Protein AF-A0A7M3SMF0-F1 (afdb_monomer_lite)

Structure (mmCIF, N/CA/C/O backbone):
data_AF-A0A7M3SMF0-F1
#
_entry.id   AF-A0A7M3SMF0-F1
#
loop_
_atom_site.group_PDB
_atom_site.id
_atom_site.type_symbol
_atom_site.label_atom_id
_atom_site.label_alt_id
_atom_site.label_comp_id
_atom_site.label_asym_id
_atom_site.label_entity_id
_atom_site.label_seq_id
_atom_site.pdbx_PDB_ins_code
_atom_site.Cartn_x
_atom_site.Cartn_y
_atom_site.Cartn_z
_atom_site.occupancy
_atom_site.B_iso_or_equiv
_atom_site.auth_seq_id
_atom_site.auth_comp_id
_atom_site.auth_asym_id
_atom_site.auth_atom_id
_atom_site.pdbx_PDB_model_num
ATOM 1 N N . MET A 1 1 ? 8.626 15.625 -22.520 1.00 38.09 1 MET A N 1
ATOM 2 C CA . MET A 1 1 ? 8.885 14.277 -21.978 1.00 38.09 1 MET A CA 1
ATOM 3 C C . MET A 1 1 ? 7.553 13.547 -22.010 1.00 38.09 1 MET A C 1
ATOM 5 O O . MET A 1 1 ? 6.611 14.018 -21.389 1.00 38.09 1 MET A O 1
ATOM 9 N N . GLY A 1 2 ? 7.394 12.583 -22.918 1.00 40.69 2 GLY A N 1
ATOM 10 C CA . GLY A 1 2 ? 6.081 12.040 -23.269 1.00 40.69 2 GLY A CA 1
ATOM 11 C C . GLY A 1 2 ? 5.544 11.115 -22.184 1.00 40.69 2 GLY A C 1
ATOM 12 O O . GLY A 1 2 ? 6.143 10.076 -21.931 1.00 40.69 2 GLY A O 1
ATOM 13 N N . HIS A 1 3 ? 4.403 11.465 -21.588 1.00 39.53 3 HIS A N 1
ATOM 14 C CA . HIS A 1 3 ? 3.584 10.507 -20.852 1.00 39.53 3 HIS A CA 1
ATOM 15 C C . HIS A 1 3 ? 3.146 9.419 -21.840 1.00 39.53 3 HIS A C 1
ATOM 17 O O . HIS A 1 3 ? 2.273 9.652 -22.681 1.00 39.53 3 HIS A O 1
ATOM 23 N N . ARG A 1 4 ? 3.794 8.249 -21.796 1.00 49.78 4 ARG A N 1
ATOM 24 C CA . ARG A 1 4 ? 3.350 7.079 -22.556 1.00 49.78 4 ARG A CA 1
ATOM 25 C C . ARG A 1 4 ? 2.021 6.632 -21.962 1.00 49.78 4 ARG A C 1
ATOM 27 O O . ARG A 1 4 ? 1.989 5.989 -20.923 1.00 49.78 4 ARG A O 1
ATOM 34 N N . ARG A 1 5 ? 0.914 6.983 -22.617 1.00 44.44 5 ARG A N 1
ATOM 35 C CA . ARG A 1 5 ? -0.370 6.328 -22.365 1.00 44.44 5 ARG A CA 1
ATOM 36 C C . ARG A 1 5 ? -0.225 4.883 -22.836 1.00 44.44 5 ARG A C 1
ATOM 38 O O . ARG A 1 5 ? -0.207 4.649 -24.042 1.00 44.44 5 ARG A O 1
ATOM 45 N N . ARG A 1 6 ? -0.074 3.935 -21.907 1.00 55.00 6 ARG A N 1
ATOM 46 C CA . ARG A 1 6 ? -0.339 2.525 -22.210 1.00 55.00 6 ARG A CA 1
ATOM 47 C C . ARG A 1 6 ? -1.831 2.413 -22.535 1.00 55.00 6 ARG A C 1
ATOM 49 O O . ARG A 1 6 ? -2.668 2.950 -21.809 1.00 55.00 6 ARG A O 1
ATOM 56 N N . GLU A 1 7 ? -2.164 1.812 -23.673 1.00 51.28 7 GLU A N 1
ATOM 57 C CA . GLU A 1 7 ? -3.549 1.447 -23.971 1.00 51.28 7 GLU A CA 1
ATOM 58 C C . GLU A 1 7 ? -4.005 0.412 -22.932 1.00 51.28 7 GLU A C 1
ATOM 60 O O . GLU A 1 7 ? -3.214 -0.470 -22.592 1.00 51.28 7 GLU A O 1
ATOM 65 N N . PRO A 1 8 ? -5.243 0.489 -22.409 1.00 46.19 8 PRO A N 1
ATOM 66 C CA . PRO A 1 8 ? -5.738 -0.460 -21.423 1.00 46.19 8 PRO A CA 1
ATOM 67 C C . PRO A 1 8 ? -6.084 -1.770 -22.134 1.00 46.19 8 PRO A C 1
ATOM 69 O O . PRO A 1 8 ? -7.247 -2.098 -22.363 1.00 46.19 8 PRO A O 1
ATOM 72 N N . ALA A 1 9 ? -5.063 -2.521 -22.524 1.00 49.22 9 ALA A N 1
ATOM 73 C CA . ALA A 1 9 ? -5.213 -3.929 -22.809 1.00 49.22 9 ALA A CA 1
ATOM 74 C C . ALA A 1 9 ? -5.220 -4.629 -21.451 1.00 49.22 9 ALA A C 1
ATOM 76 O O . ALA A 1 9 ? -4.177 -4.777 -20.823 1.00 49.22 9 ALA A O 1
ATOM 77 N N . MET A 1 10 ? -6.390 -5.056 -20.973 1.00 54.03 10 MET A N 1
ATOM 78 C CA . MET A 1 10 ? -6.452 -6.079 -19.924 1.00 54.03 10 MET A CA 1
ATOM 79 C C . MET A 1 10 ? -5.965 -7.411 -20.522 1.00 54.03 10 MET A C 1
ATOM 81 O O . MET A 1 10 ? -6.763 -8.306 -20.797 1.00 54.03 10 MET A O 1
ATOM 85 N N . GLY A 1 11 ? -4.668 -7.493 -20.816 1.00 60.16 11 GLY A N 1
ATOM 86 C CA . GLY A 1 11 ? -3.948 -8.738 -21.042 1.00 60.16 11 GLY A CA 1
ATOM 87 C C . GLY A 1 11 ? -3.551 -9.364 -19.705 1.00 60.16 11 GLY A C 1
ATOM 88 O O . GLY A 1 11 ? -3.797 -8.796 -18.641 1.00 60.16 11 GLY A O 1
ATOM 89 N N . ASP A 1 12 ? -2.916 -10.533 -19.756 1.00 69.06 12 ASP A N 1
ATOM 90 C CA . ASP A 1 12 ? -2.414 -11.236 -18.566 1.00 69.06 12 ASP A CA 1
ATOM 91 C C . ASP A 1 12 ? -1.298 -10.468 -17.820 1.00 69.06 12 ASP A C 1
ATOM 93 O O . ASP A 1 12 ? -0.900 -10.873 -16.728 1.00 69.06 12 ASP A O 1
ATOM 97 N N . ASP A 1 13 ? -0.843 -9.338 -18.368 1.00 86.12 13 ASP A N 1
ATOM 98 C CA . ASP A 1 13 ? 0.192 -8.472 -17.815 1.00 86.12 13 ASP A CA 1
ATOM 99 C C . ASP A 1 13 ? -0.434 -7.178 -17.279 1.00 86.12 13 ASP A C 1
ATOM 101 O O . ASP A 1 13 ? -1.013 -6.395 -18.032 1.00 86.12 13 ASP A O 1
ATOM 105 N N . CYS A 1 14 ? -0.360 -6.966 -15.965 1.00 90.19 14 CYS A N 1
ATOM 106 C CA . CYS A 1 14 ? -0.948 -5.799 -15.310 1.00 90.19 14 CYS A CA 1
ATOM 107 C C . CYS A 1 14 ? -0.323 -5.575 -13.934 1.00 90.19 14 CYS A C 1
ATOM 109 O O . CYS A 1 14 ? -0.100 -6.532 -13.187 1.00 90.19 14 CYS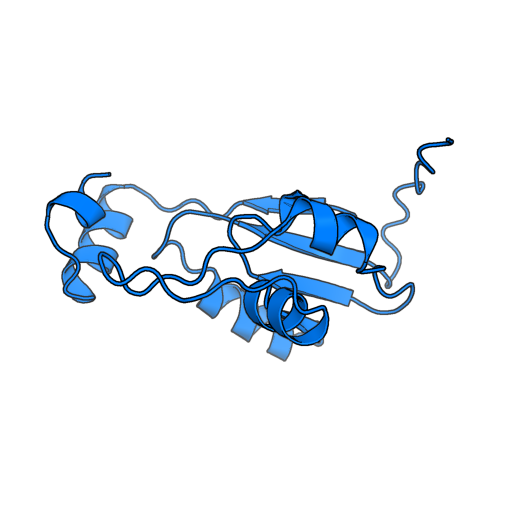 A O 1
ATOM 111 N N . VAL A 1 15 ? -0.115 -4.315 -13.562 1.00 92.75 15 VAL A N 1
ATOM 112 C CA . VAL A 1 15 ? 0.271 -3.903 -12.215 1.00 92.75 15 VAL A CA 1
ATOM 113 C C . VAL A 1 15 ? -0.827 -3.057 -11.586 1.00 92.75 15 VAL A C 1
ATOM 115 O O . VAL A 1 15 ? -1.189 -2.000 -12.096 1.00 92.75 15 VAL A O 1
ATOM 118 N N . LEU A 1 16 ? -1.344 -3.502 -10.442 1.00 93.06 16 LEU A N 1
ATOM 119 C CA . LEU A 1 16 ? -2.366 -2.781 -9.686 1.00 93.06 16 LEU A CA 1
ATOM 120 C C . LEU A 1 16 ? -1.811 -2.250 -8.365 1.00 93.06 16 LEU A C 1
ATOM 122 O O . LEU A 1 16 ? -1.109 -2.952 -7.645 1.00 93.06 16 LEU A O 1
ATOM 126 N N . ALA A 1 17 ? -2.198 -1.040 -7.987 1.00 92.88 17 ALA A N 1
ATOM 127 C CA . ALA A 1 17 ? -2.022 -0.528 -6.634 1.00 92.88 17 ALA A CA 1
ATOM 128 C C . ALA A 1 17 ? -3.195 -0.969 -5.744 1.00 92.88 17 ALA A C 1
ATOM 130 O O . ALA A 1 17 ? -4.355 -0.876 -6.153 1.00 92.88 17 ALA A O 1
ATOM 131 N N . ILE A 1 18 ? -2.925 -1.399 -4.509 1.00 91.56 18 ILE A N 1
ATOM 132 C CA . ILE A 1 18 ? -3.955 -1.566 -3.473 1.00 91.56 18 ILE A CA 1
ATOM 133 C C . ILE A 1 18 ? -3.800 -0.453 -2.443 1.00 91.56 18 ILE A C 1
ATOM 135 O O . ILE A 1 18 ? -2.772 -0.325 -1.779 1.00 91.56 18 ILE A O 1
ATOM 139 N N . SER A 1 19 ? -4.880 0.299 -2.237 1.00 88.94 19 SER A N 1
ATOM 140 C CA . SER A 1 19 ? -4.956 1.312 -1.188 1.00 88.94 19 SER A CA 1
ATOM 141 C C . SER A 1 19 ? -6.244 1.192 -0.374 1.00 88.94 19 SER A C 1
ATOM 143 O O . SER A 1 19 ? -7.149 0.404 -0.659 1.00 88.94 19 SER A O 1
ATOM 145 N N . GLY A 1 20 ? -6.303 1.948 0.713 1.00 86.12 20 GLY A N 1
ATOM 146 C CA . GLY A 1 20 ? -7.390 1.941 1.684 1.00 86.12 20 GLY A CA 1
ATOM 147 C C . GLY A 1 20 ? -6.860 2.154 3.093 1.00 86.12 20 GLY A C 1
ATOM 148 O O . GLY A 1 20 ? -5.674 1.944 3.368 1.00 86.12 20 GLY A O 1
ATOM 149 N N . THR A 1 21 ? -7.732 2.553 4.012 1.00 86.44 21 THR A N 1
ATOM 150 C CA . THR A 1 21 ? -7.338 2.824 5.399 1.00 86.44 21 THR A CA 1
ATOM 151 C C . THR A 1 21 ? -6.794 1.561 6.090 1.00 86.44 21 THR A C 1
ATOM 153 O O . THR A 1 21 ? -7.075 0.429 5.669 1.00 86.44 21 THR A O 1
ATOM 156 N N . PRO A 1 22 ? -5.939 1.681 7.119 1.00 83.75 22 PRO A N 1
ATOM 157 C CA . PRO A 1 22 ? -5.559 0.533 7.942 1.00 83.75 22 PRO A CA 1
ATOM 158 C C . PRO A 1 22 ? -6.805 -0.223 8.434 1.00 83.75 22 PRO A C 1
ATOM 160 O O . PRO A 1 22 ? -7.799 0.396 8.778 1.00 83.75 22 PRO A O 1
ATOM 163 N N . GLY A 1 23 ? -6.788 -1.560 8.432 1.00 83.56 23 GLY A N 1
ATOM 164 C CA . GLY A 1 23 ? -7.915 -2.381 8.919 1.00 83.56 23 GLY A CA 1
ATOM 165 C C . GLY A 1 23 ? -9.022 -2.721 7.901 1.00 83.56 23 GLY A C 1
ATOM 166 O O . GLY A 1 23 ? -9.858 -3.586 8.182 1.00 83.56 23 GLY A O 1
ATOM 167 N N . VAL A 1 24 ? -9.008 -2.149 6.689 1.00 89.88 24 VAL A N 1
ATOM 168 C CA . VAL A 1 24 ? -10.011 -2.473 5.642 1.00 89.88 24 VAL A CA 1
ATOM 169 C C . VAL A 1 24 ? -9.856 -3.865 5.026 1.00 89.88 24 VAL A C 1
ATOM 171 O O . VAL A 1 24 ? -10.796 -4.359 4.414 1.00 89.88 24 VAL A O 1
ATOM 174 N N . GLY A 1 25 ? -8.706 -4.518 5.224 1.00 88.94 25 GLY A N 1
ATOM 175 C CA . GLY A 1 25 ? -8.452 -5.881 4.742 1.00 88.94 25 GLY A CA 1
ATOM 176 C C . GLY A 1 25 ? -7.494 -5.999 3.553 1.00 88.94 25 GLY A C 1
ATOM 177 O O . GLY A 1 25 ? -7.514 -7.029 2.893 1.00 88.94 25 GLY A O 1
ATOM 178 N N . LYS A 1 26 ? -6.647 -4.989 3.289 1.00 90.62 26 LYS A N 1
ATOM 179 C CA . LYS A 1 26 ? -5.625 -5.032 2.220 1.00 90.62 26 LYS A CA 1
ATOM 180 C C . LYS A 1 26 ? -4.761 -6.294 2.290 1.00 90.62 26 LYS A C 1
ATOM 182 O O . LYS A 1 26 ? -4.748 -7.058 1.340 1.00 90.62 26 LYS A O 1
ATOM 187 N N . THR A 1 27 ? -4.164 -6.575 3.450 1.00 87.06 27 THR A N 1
ATOM 188 C CA . THR A 1 27 ? -3.324 -7.766 3.665 1.00 87.06 27 THR A CA 1
ATOM 189 C C . THR A 1 27 ? -4.068 -9.071 3.362 1.00 87.06 27 THR A C 1
ATOM 191 O O . THR A 1 27 ? -3.545 -9.927 2.661 1.00 87.06 27 THR A O 1
ATOM 194 N N . SER A 1 28 ? -5.324 -9.201 3.805 1.00 91.25 28 SER A N 1
ATOM 195 C CA . SER A 1 28 ? -6.146 -10.382 3.508 1.00 91.25 28 SER A CA 1
ATOM 196 C C . SER A 1 28 ? -6.462 -10.510 2.014 1.00 91.25 28 SER A C 1
ATOM 198 O O . SER A 1 28 ? -6.482 -11.615 1.479 1.00 91.25 28 SER A O 1
ATOM 200 N N . LEU A 1 29 ? -6.686 -9.395 1.311 1.00 91.94 29 LEU A N 1
ATOM 201 C CA . LEU A 1 29 ? -6.836 -9.410 -0.144 1.00 91.94 29 LEU A CA 1
ATOM 202 C C . LEU A 1 29 ? -5.530 -9.833 -0.832 1.00 91.94 29 LEU A C 1
ATOM 204 O O . LEU A 1 29 ? -5.572 -10.668 -1.733 1.00 91.94 29 LEU A O 1
ATOM 208 N N . CYS A 1 30 ? -4.389 -9.303 -0.392 1.00 90.56 30 CYS A N 1
ATOM 209 C CA . CYS A 1 30 ? -3.063 -9.655 -0.895 1.00 90.56 30 CYS A CA 1
ATOM 210 C C . CYS A 1 30 ? -2.794 -11.167 -0.792 1.00 90.56 30 CYS A C 1
ATOM 212 O O . CYS A 1 30 ? -2.341 -11.775 -1.760 1.00 90.56 30 CYS A O 1
ATOM 214 N N . GLU A 1 31 ? -3.138 -11.799 0.333 1.00 92.06 31 GLU A N 1
ATOM 215 C CA . GLU A 1 31 ? -3.028 -13.255 0.515 1.00 92.06 31 GLU A CA 1
ATOM 216 C C . GLU A 1 31 ? -3.885 -14.038 -0.492 1.00 92.06 31 GLU A C 1
ATOM 218 O O . GLU A 1 31 ? -3.403 -14.978 -1.130 1.00 92.06 31 GLU A O 1
ATOM 223 N N . VAL A 1 32 ? -5.142 -13.623 -0.690 1.00 94.75 32 VAL A N 1
ATOM 224 C CA . VAL A 1 32 ? -6.051 -14.246 -1.667 1.00 94.75 32 VAL A CA 1
ATOM 225 C C . VAL A 1 32 ? -5.536 -14.0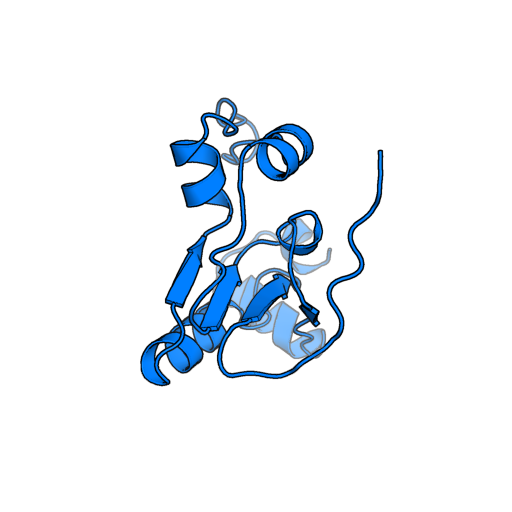75 -3.097 1.00 94.75 32 VAL A C 1
ATOM 227 O O . VAL A 1 32 ? -5.600 -15.018 -3.887 1.00 94.75 32 VAL A O 1
ATOM 230 N N . LEU A 1 33 ? -5.024 -12.895 -3.448 1.00 92.75 33 LEU A N 1
ATOM 231 C CA . LEU A 1 33 ? -4.454 -12.628 -4.771 1.00 92.75 33 LEU A CA 1
ATOM 232 C C . LEU A 1 33 ? -3.206 -13.476 -5.017 1.00 92.75 33 LEU A C 1
ATOM 234 O O . LEU A 1 33 ? -3.100 -14.108 -6.070 1.00 92.75 33 LEU A O 1
ATOM 238 N N . LYS A 1 34 ? -2.319 -13.580 -4.023 1.00 92.62 34 LYS A N 1
ATOM 239 C CA . LYS A 1 34 ? -1.135 -14.442 -4.086 1.00 92.62 34 LYS A CA 1
ATOM 240 C C . LYS A 1 34 ? -1.519 -15.902 -4.336 1.00 92.62 34 LYS A C 1
ATOM 242 O O . LYS A 1 34 ? -0.970 -16.536 -5.233 1.00 92.62 34 LYS A O 1
ATOM 247 N N . ALA A 1 35 ? -2.530 -16.411 -3.629 1.00 93.75 35 ALA A N 1
ATOM 248 C CA . ALA A 1 35 ? -3.063 -17.760 -3.847 1.00 93.75 35 ALA A CA 1
ATOM 249 C C . ALA A 1 35 ? -3.682 -17.963 -5.247 1.00 93.75 35 ALA A C 1
ATOM 251 O O . ALA A 1 35 ? -3.781 -19.091 -5.724 1.00 93.75 35 ALA A O 1
ATOM 252 N N . ARG A 1 36 ? -4.081 -16.880 -5.925 1.00 93.06 36 ARG A N 1
ATOM 253 C CA . ARG A 1 36 ? -4.606 -16.880 -7.302 1.00 93.06 36 ARG A CA 1
ATOM 254 C C . ARG A 1 36 ? -3.528 -16.631 -8.366 1.00 93.06 36 ARG A C 1
ATOM 256 O O . ARG A 1 36 ? -3.866 -16.422 -9.534 1.00 93.06 36 ARG A O 1
ATOM 263 N N . GLY A 1 37 ? -2.250 -16.655 -7.983 1.00 92.12 37 GLY A N 1
ATOM 264 C CA . GLY A 1 37 ? -1.122 -16.490 -8.900 1.00 92.12 37 GLY A CA 1
ATOM 265 C C . GLY A 1 37 ? -0.845 -15.037 -9.285 1.00 92.12 37 GLY A C 1
ATOM 266 O O . GLY A 1 37 ? -0.431 -14.785 -10.415 1.00 92.12 37 GLY A O 1
ATOM 267 N N . TRP A 1 38 ? -1.130 -14.090 -8.388 1.00 93.81 38 TRP A N 1
ATOM 268 C CA . TRP A 1 38 ? -0.613 -12.724 -8.481 1.00 93.81 38 TRP A CA 1
ATOM 269 C C . TRP A 1 38 ? 0.710 -12.615 -7.730 1.00 93.81 38 TRP A C 1
ATOM 271 O O . TRP A 1 38 ? 0.881 -13.200 -6.657 1.00 93.81 38 TRP A O 1
ATOM 281 N N . ASN A 1 39 ? 1.622 -11.819 -8.267 1.00 92.69 39 ASN A N 1
ATOM 282 C CA . ASN A 1 39 ? 2.856 -11.455 -7.594 1.00 92.69 39 ASN A CA 1
ATOM 283 C C . ASN A 1 39 ? 2.611 -10.247 -6.687 1.00 92.69 39 ASN A C 1
ATOM 285 O O . ASN A 1 39 ? 1.945 -9.290 -7.080 1.00 92.69 39 ASN A O 1
ATOM 289 N N . LEU A 1 40 ? 3.141 -10.297 -5.467 1.00 92.06 40 LEU A N 1
ATOM 290 C CA . LEU A 1 40 ? 2.948 -9.251 -4.470 1.00 92.06 40 LEU A CA 1
ATOM 291 C C . LEU A 1 40 ? 4.223 -8.425 -4.324 1.00 92.06 40 LEU A C 1
ATOM 293 O O . LEU A 1 40 ? 5.287 -8.993 -4.083 1.00 92.06 40 LEU A O 1
ATOM 297 N N . LEU A 1 41 ? 4.090 -7.107 -4.395 1.00 91.88 41 LEU A N 1
ATOM 298 C CA . LEU A 1 41 ? 5.129 -6.147 -4.043 1.00 91.88 41 LEU A CA 1
ATOM 299 C C . LEU A 1 41 ? 4.654 -5.333 -2.844 1.00 91.88 41 LEU A C 1
ATOM 301 O O . LEU A 1 41 ? 3.498 -4.921 -2.772 1.00 91.88 41 LEU A O 1
ATOM 305 N N . SER A 1 42 ? 5.550 -5.101 -1.895 1.00 90.50 42 SER A N 1
ATOM 306 C CA . SER A 1 42 ? 5.324 -4.161 -0.800 1.00 90.50 42 SER A CA 1
ATOM 307 C C . SER A 1 42 ? 5.975 -2.840 -1.169 1.00 90.50 42 SER A C 1
ATOM 309 O O . SER A 1 42 ? 7.146 -2.827 -1.545 1.00 90.50 42 SER A O 1
ATOM 311 N N . LEU A 1 43 ? 5.252 -1.730 -1.020 1.00 89.50 43 LEU A N 1
ATOM 312 C CA . LEU A 1 43 ? 5.818 -0.405 -1.266 1.00 89.50 43 LEU A CA 1
ATOM 313 C C . LEU A 1 43 ? 7.044 -0.133 -0.381 1.00 89.50 43 LEU A C 1
ATOM 315 O O . LEU A 1 43 ? 8.004 0.464 -0.847 1.00 89.50 43 LEU A O 1
ATOM 319 N N . ALA A 1 44 ? 7.025 -0.599 0.870 1.00 88.75 44 ALA A N 1
ATOM 320 C CA . ALA A 1 44 ? 8.150 -0.430 1.787 1.00 88.75 44 ALA A CA 1
ATOM 321 C C . ALA A 1 44 ? 9.381 -1.232 1.337 1.00 88.75 44 ALA A C 1
ATOM 323 O O . ALA A 1 44 ? 10.492 -0.726 1.402 1.00 88.75 44 ALA A O 1
ATOM 324 N N . SER A 1 45 ? 9.182 -2.453 0.828 1.00 90.25 45 SER A N 1
ATOM 325 C CA . SER A 1 45 ? 10.284 -3.274 0.305 1.00 90.25 45 SER A CA 1
ATOM 326 C C . SER A 1 45 ? 10.870 -2.677 -0.971 1.00 90.25 45 SER A C 1
ATOM 328 O O . SER A 1 45 ? 12.083 -2.601 -1.096 1.00 90.25 45 SER A O 1
ATOM 330 N N . LEU A 1 46 ? 10.023 -2.175 -1.877 1.00 92.00 46 LEU A N 1
ATOM 331 C CA . LEU A 1 46 ? 10.487 -1.444 -3.059 1.00 92.00 46 LEU A CA 1
ATOM 332 C C . LEU A 1 46 ? 11.265 -0.181 -2.666 1.00 92.00 46 LEU A C 1
ATOM 334 O O . LEU A 1 46 ? 12.302 0.115 -3.249 1.00 92.00 46 LEU A O 1
ATOM 338 N N . ALA A 1 47 ? 10.786 0.564 -1.668 1.00 91.81 47 ALA A N 1
ATOM 339 C CA . ALA A 1 47 ? 11.489 1.741 -1.178 1.00 91.81 47 ALA A CA 1
ATOM 340 C C . ALA A 1 47 ? 12.876 1.381 -0.631 1.00 91.81 47 ALA A C 1
ATOM 342 O O . ALA A 1 47 ? 13.847 2.022 -1.017 1.00 91.81 47 ALA A O 1
ATOM 343 N N . ASP A 1 48 ? 12.979 0.344 0.199 1.00 92.38 48 ASP A N 1
ATOM 344 C CA . ASP A 1 48 ? 14.250 -0.136 0.755 1.00 92.38 48 ASP A CA 1
ATOM 345 C C . ASP A 1 48 ? 15.225 -0.596 -0.347 1.00 92.38 48 ASP A C 1
ATOM 347 O O . ASP A 1 48 ? 16.355 -0.114 -0.430 1.00 92.38 48 ASP A O 1
ATOM 351 N N . GLU A 1 49 ? 14.756 -1.421 -1.291 1.00 93.06 49 GLU A N 1
ATOM 352 C CA . GLU A 1 49 ? 15.553 -1.918 -2.425 1.00 93.06 49 GLU A CA 1
ATOM 353 C C . GLU A 1 49 ? 16.116 -0.792 -3.311 1.00 93.06 49 GLU A C 1
ATOM 355 O O . GLU A 1 49 ? 17.229 -0.898 -3.831 1.00 93.06 49 GLU A O 1
ATOM 360 N N . HIS A 1 50 ? 15.374 0.308 -3.460 1.00 92.44 50 HIS A N 1
ATOM 361 C CA . HIS A 1 50 ? 15.780 1.489 -4.228 1.00 92.44 50 HIS A CA 1
ATOM 362 C C . HIS A 1 50 ? 16.378 2.611 -3.344 1.00 92.44 50 HIS A C 1
ATOM 364 O O . HIS A 1 50 ? 16.561 3.749 -3.800 1.00 92.44 50 HIS A O 1
ATOM 370 N N . GLY A 1 51 ? 16.664 2.323 -2.069 1.00 92.50 51 GLY A N 1
ATOM 371 C CA . GLY A 1 51 ? 17.234 3.251 -1.085 1.00 92.50 51 GLY A CA 1
ATOM 372 C C . GLY A 1 51 ? 16.359 4.467 -0.759 1.00 92.50 51 GLY A C 1
ATOM 373 O O . GLY A 1 51 ? 16.872 5.470 -0.264 1.00 92.50 51 GLY A O 1
ATOM 374 N N . CYS A 1 52 ? 15.078 4.438 -1.124 1.00 92.88 52 CYS A N 1
ATOM 375 C CA . CYS A 1 52 ? 14.083 5.507 -0.967 1.00 92.88 52 CYS A CA 1
ATOM 376 C C . CYS A 1 52 ? 13.362 5.459 0.392 1.00 92.88 52 CYS A C 1
ATOM 378 O O . CYS A 1 52 ? 12.327 6.104 0.553 1.00 92.88 52 CYS A O 1
ATOM 380 N N . LEU A 1 53 ? 13.873 4.668 1.337 1.00 91.19 53 LEU A N 1
ATOM 381 C CA . LEU A 1 53 ? 13.417 4.619 2.720 1.00 91.19 53 LEU A CA 1
ATOM 382 C C . LEU A 1 53 ? 14.301 5.552 3.564 1.00 91.19 53 LEU A C 1
ATOM 384 O O . LEU A 1 53 ? 15.528 5.454 3.506 1.00 91.19 53 LEU A O 1
ATOM 388 N N . GLU A 1 54 ? 13.689 6.470 4.306 1.00 87.31 54 GLU A N 1
ATOM 389 C CA . GLU A 1 54 ? 14.387 7.359 5.242 1.00 87.31 54 GLU A CA 1
ATOM 390 C C . GLU A 1 54 ? 14.509 6.721 6.637 1.00 87.31 54 GLU A C 1
ATOM 392 O O . GLU A 1 54 ? 13.984 5.633 6.888 1.00 87.31 54 GLU A O 1
ATOM 397 N N . GLU A 1 55 ? 15.229 7.383 7.548 1.00 85.31 55 GLU A N 1
ATOM 398 C CA . GLU A 1 55 ? 15.332 6.935 8.941 1.00 85.31 55 GLU A CA 1
ATOM 399 C C . GLU A 1 55 ? 13.952 6.929 9.618 1.00 85.31 55 GLU A C 1
ATOM 401 O O . GLU A 1 55 ? 13.120 7.803 9.375 1.00 85.31 55 GLU A O 1
ATOM 406 N N . GLU A 1 56 ? 13.707 5.928 10.467 1.00 86.81 56 GLU A N 1
ATOM 407 C CA . GLU A 1 56 ? 12.460 5.820 11.227 1.00 86.81 56 GLU A CA 1
ATOM 408 C C . GLU A 1 56 ? 12.260 7.040 12.133 1.00 86.81 56 GLU A C 1
ATOM 410 O O . GLU A 1 56 ? 13.151 7.414 12.901 1.00 86.81 56 GLU A O 1
ATOM 415 N N . ASP A 1 57 ? 11.065 7.630 12.080 1.00 79.62 57 ASP A N 1
ATOM 416 C CA . ASP A 1 57 ? 10.678 8.693 12.996 1.00 79.62 57 ASP A CA 1
ATOM 417 C C . ASP A 1 57 ? 10.526 8.117 14.413 1.00 79.62 57 ASP A C 1
ATOM 419 O O . ASP A 1 57 ? 9.802 7.146 14.651 1.00 79.62 57 ASP A O 1
ATOM 423 N N . THR A 1 58 ? 11.210 8.724 15.380 1.00 78.00 58 THR A N 1
ATOM 424 C CA . THR A 1 58 ? 11.165 8.311 16.785 1.00 78.00 58 THR A CA 1
ATOM 425 C C . THR A 1 58 ? 9.803 8.523 17.445 1.00 78.00 58 THR A C 1
ATOM 427 O O . THR A 1 58 ? 9.535 7.900 18.476 1.00 78.00 58 THR A O 1
ATOM 430 N N . ASP A 1 59 ? 8.952 9.385 16.882 1.00 74.94 59 ASP A N 1
ATOM 431 C CA . ASP A 1 59 ? 7.653 9.731 17.462 1.00 74.94 59 ASP A CA 1
ATOM 432 C C . ASP A 1 59 ? 6.583 8.660 17.202 1.00 74.94 59 ASP A C 1
ATOM 434 O O . ASP A 1 59 ? 5.745 8.393 18.074 1.00 74.94 59 ASP A O 1
ATOM 438 N N . ASP A 1 60 ? 6.594 8.025 16.027 1.00 72.62 60 ASP A N 1
ATOM 439 C CA . ASP A 1 60 ? 5.580 7.037 15.638 1.00 72.62 60 ASP A CA 1
ATOM 440 C C . ASP A 1 60 ? 6.138 5.708 15.096 1.00 72.62 60 ASP A C 1
ATOM 442 O O . ASP A 1 60 ? 5.360 4.770 14.865 1.00 72.62 60 ASP A O 1
ATOM 446 N N . GLY A 1 61 ? 7.464 5.593 14.972 1.00 73.69 61 GLY A N 1
ATOM 447 C CA . GLY A 1 61 ? 8.166 4.408 14.485 1.00 73.69 61 GLY A CA 1
ATOM 448 C C . GLY A 1 61 ? 7.958 4.139 12.995 1.00 73.69 61 GLY A C 1
ATOM 449 O O . GLY A 1 61 ? 8.135 3.000 12.560 1.00 73.69 61 GLY A O 1
ATOM 450 N N . ALA A 1 62 ? 7.503 5.125 12.215 1.00 78.38 62 ALA A N 1
ATOM 451 C CA . ALA A 1 62 ? 7.330 4.986 10.776 1.00 78.38 62 ALA A CA 1
ATOM 452 C C . ALA A 1 62 ? 8.569 5.488 10.023 1.00 78.38 62 ALA A C 1
ATOM 454 O O . ALA A 1 62 ? 9.061 6.579 10.280 1.00 78.38 62 ALA A O 1
ATOM 455 N N . ALA A 1 63 ? 9.036 4.715 9.040 1.00 83.56 63 ALA A N 1
ATOM 456 C CA . ALA A 1 63 ? 10.042 5.169 8.084 1.00 83.56 63 ALA A CA 1
ATOM 457 C C . ALA A 1 63 ? 9.368 5.943 6.935 1.00 83.56 63 ALA A C 1
ATOM 459 O O . ALA A 1 63 ? 8.537 5.360 6.219 1.00 83.56 63 ALA A O 1
ATOM 460 N N . PRO A 1 64 ? 9.684 7.236 6.733 1.00 87.50 64 PRO A N 1
ATOM 461 C CA . PRO A 1 64 ? 9.216 7.985 5.575 1.00 87.50 64 PRO A CA 1
ATOM 462 C C . PRO A 1 64 ? 9.722 7.360 4.268 1.00 87.50 64 PRO A C 1
ATOM 464 O O . PRO A 1 64 ? 10.820 6.810 4.199 1.00 87.50 64 PRO A O 1
ATOM 467 N N . ILE A 1 65 ? 8.904 7.438 3.216 1.00 90.31 65 ILE A N 1
ATOM 468 C CA . ILE A 1 65 ? 9.256 6.950 1.877 1.00 90.31 65 ILE A CA 1
ATOM 469 C C . ILE A 1 65 ? 9.291 8.138 0.920 1.00 90.31 65 ILE A C 1
ATOM 471 O O . ILE A 1 65 ? 8.266 8.803 0.729 1.00 90.31 65 ILE A O 1
ATOM 475 N N . ASP A 1 66 ? 10.426 8.339 0.248 1.00 91.88 66 ASP A N 1
ATOM 476 C CA . ASP A 1 66 ? 10.532 9.260 -0.886 1.00 91.88 66 ASP A CA 1
ATOM 477 C C . ASP A 1 66 ? 9.848 8.640 -2.112 1.00 91.88 66 ASP A C 1
ATOM 479 O O . ASP A 1 66 ? 10.454 7.982 -2.965 1.00 91.88 66 ASP A O 1
ATOM 483 N N . ILE A 1 67 ? 8.528 8.814 -2.169 1.00 91.75 67 ILE A N 1
ATOM 484 C CA . ILE A 1 67 ? 7.686 8.215 -3.203 1.00 91.75 67 ILE A CA 1
ATOM 485 C C . ILE A 1 67 ? 7.962 8.786 -4.595 1.00 91.75 67 ILE A C 1
ATOM 487 O O . ILE A 1 67 ? 7.775 8.085 -5.586 1.00 91.75 67 ILE A O 1
ATOM 491 N N . HIS A 1 68 ? 8.415 10.037 -4.687 1.00 91.25 68 HIS A N 1
ATOM 492 C CA . HIS A 1 68 ? 8.722 10.659 -5.971 1.00 91.25 68 HIS A CA 1
ATOM 493 C C . HIS A 1 68 ? 9.983 10.054 -6.568 1.00 91.25 68 HIS A C 1
ATOM 495 O O . HIS A 1 68 ? 9.969 9.630 -7.723 1.00 91.25 68 HIS A O 1
ATOM 501 N N . ARG A 1 69 ? 11.038 9.928 -5.761 1.00 92.50 69 ARG A N 1
ATOM 502 C CA . ARG A 1 69 ? 12.269 9.276 -6.199 1.00 92.50 69 ARG A CA 1
ATOM 503 C C . ARG A 1 69 ? 12.049 7.799 -6.499 1.00 92.50 69 ARG A C 1
ATOM 505 O O . ARG A 1 69 ? 12.596 7.293 -7.476 1.00 92.50 69 ARG A O 1
ATOM 512 N N . LEU A 1 70 ? 11.205 7.121 -5.719 1.00 93.12 70 LEU A N 1
ATOM 513 C CA . LEU A 1 70 ? 10.828 5.739 -6.003 1.00 93.12 70 LEU A CA 1
ATOM 514 C C . LEU A 1 70 ? 10.070 5.617 -7.332 1.00 93.12 70 LEU A C 1
ATOM 516 O O . LEU A 1 70 ? 10.373 4.720 -8.108 1.00 93.12 70 LEU A O 1
ATOM 520 N N . ALA A 1 71 ? 9.131 6.519 -7.624 1.00 91.38 71 ALA A N 1
ATOM 521 C CA . ALA A 1 71 ? 8.389 6.515 -8.886 1.00 91.38 71 ALA A CA 1
ATOM 522 C C . ALA A 1 71 ? 9.285 6.767 -10.113 1.00 91.38 71 ALA A C 1
ATOM 524 O O . ALA A 1 71 ? 8.958 6.309 -11.205 1.00 91.38 71 ALA A O 1
ATOM 525 N N . GLU A 1 72 ? 10.403 7.479 -9.947 1.00 91.75 72 GLU A N 1
ATOM 526 C CA . GLU A 1 72 ? 11.407 7.659 -11.003 1.00 91.75 72 GLU A CA 1
ATOM 527 C C . GLU A 1 72 ? 12.369 6.467 -11.127 1.00 91.75 72 GLU A C 1
ATOM 529 O O . GLU A 1 72 ? 12.820 6.157 -12.229 1.00 91.75 72 GLU A O 1
ATOM 534 N N . ALA A 1 73 ? 12.709 5.816 -10.011 1.00 90.38 73 ALA A N 1
ATOM 535 C CA . ALA A 1 73 ? 13.705 4.745 -9.962 1.00 90.38 73 ALA A CA 1
ATOM 536 C C . ALA A 1 73 ? 13.132 3.344 -10.228 1.00 90.38 73 ALA A C 1
ATOM 538 O O . ALA A 1 73 ? 13.874 2.448 -10.639 1.00 90.38 73 ALA A O 1
ATOM 539 N N . TRP A 1 74 ? 11.848 3.133 -9.946 1.00 92.12 74 TRP A N 1
ATOM 540 C CA . TRP A 1 74 ? 11.175 1.851 -10.099 1.00 92.12 74 TRP A CA 1
ATOM 541 C C . TRP A 1 74 ? 10.422 1.780 -11.428 1.00 92.12 74 TRP A C 1
ATOM 543 O O . TRP A 1 74 ? 9.606 2.643 -11.745 1.00 92.12 74 TRP A O 1
ATOM 553 N N . GLU A 1 75 ? 10.649 0.703 -12.178 1.00 86.56 75 GLU A N 1
ATOM 554 C CA . GLU A 1 75 ? 9.900 0.392 -13.394 1.00 86.56 75 GLU A CA 1
ATOM 555 C C . GLU A 1 75 ? 9.028 -0.846 -13.175 1.00 86.56 75 GLU A C 1
ATOM 557 O O . GLU A 1 75 ? 9.475 -1.873 -12.657 1.00 86.56 75 GLU A O 1
ATOM 562 N N . SER A 1 76 ? 7.766 -0.756 -13.597 1.00 82.81 76 SER A N 1
ATOM 563 C CA . SER A 1 76 ? 6.830 -1.872 -13.515 1.00 82.81 76 SER A CA 1
ATOM 564 C C . SER A 1 76 ? 7.259 -3.031 -14.417 1.00 82.81 76 SER A C 1
ATOM 566 O O . SER A 1 76 ? 7.685 -2.836 -15.559 1.00 82.81 76 SER A O 1
ATOM 568 N N . SER A 1 77 ? 7.105 -4.269 -13.927 1.00 78.19 77 SER A N 1
ATOM 569 C CA . SER A 1 77 ? 7.300 -5.452 -14.771 1.00 78.19 77 SER A CA 1
ATOM 570 C C . SER A 1 77 ? 6.354 -5.389 -15.968 1.00 78.19 77 SER A C 1
ATOM 572 O O . SER A 1 77 ? 5.150 -5.188 -15.816 1.00 78.19 77 SER A O 1
ATOM 574 N N . SER A 1 78 ? 6.890 -5.618 -17.165 1.00 69.94 78 SER A N 1
ATOM 575 C CA . SER A 1 78 ? 6.110 -5.705 -18.403 1.00 69.94 78 SER A CA 1
ATOM 576 C C . SER A 1 78 ? 5.398 -7.048 -18.582 1.00 69.94 78 SER A C 1
ATOM 578 O O . SER A 1 78 ? 4.703 -7.222 -19.576 1.00 69.94 78 SER A O 1
ATOM 580 N N . SER A 1 79 ? 5.574 -7.988 -17.645 1.00 84.81 79 SER A N 1
ATOM 581 C CA . SER A 1 79 ? 4.961 -9.318 -17.692 1.00 84.81 79 SER A CA 1
ATOM 582 C C . SER A 1 79 ? 4.410 -9.767 -16.340 1.00 84.81 79 SER A C 1
ATOM 584 O O . SER A 1 79 ? 5.007 -9.509 -15.288 1.00 84.81 79 SER A O 1
ATOM 586 N N . GLY A 1 80 ? 3.297 -10.492 -16.374 1.00 87.69 80 GLY A N 1
ATOM 587 C CA . GLY A 1 80 ? 2.593 -11.059 -15.238 1.00 87.69 80 GLY A CA 1
ATOM 588 C C . GLY A 1 80 ? 1.628 -10.099 -14.545 1.00 87.69 80 GLY A C 1
ATOM 589 O O . GLY A 1 80 ? 1.571 -8.899 -14.807 1.00 87.69 80 GLY A O 1
ATOM 590 N N . ARG A 1 81 ? 0.884 -10.655 -13.586 1.00 92.31 81 ARG A N 1
ATOM 591 C CA . ARG A 1 81 ? -0.073 -9.917 -12.757 1.00 92.31 81 ARG A CA 1
ATOM 592 C C . ARG A 1 81 ? 0.570 -9.562 -11.430 1.00 92.31 81 ARG A C 1
ATOM 594 O O . ARG A 1 81 ? 0.891 -10.455 -10.642 1.00 92.31 81 ARG A O 1
ATOM 601 N N . TRP A 1 82 ? 0.740 -8.276 -11.187 1.00 93.00 82 TRP A N 1
ATOM 602 C CA . TRP A 1 82 ? 1.394 -7.734 -10.009 1.00 93.00 82 TRP A CA 1
ATOM 603 C C . TRP A 1 82 ? 0.441 -6.870 -9.215 1.00 93.00 82 TRP A C 1
ATOM 605 O O . TRP A 1 82 ? -0.447 -6.207 -9.755 1.00 93.00 82 TRP A O 1
ATOM 615 N N . VAL A 1 83 ? 0.651 -6.861 -7.908 1.00 93.44 83 VAL A N 1
ATOM 616 C CA . VAL A 1 83 ? -0.061 -5.962 -7.024 1.00 93.44 83 VAL A CA 1
ATOM 617 C C . VAL A 1 83 ? 0.887 -5.336 -6.017 1.00 93.44 83 VAL A C 1
ATOM 619 O O . VAL A 1 83 ? 1.679 -6.037 -5.389 1.00 93.44 83 VAL A O 1
ATOM 622 N N . VAL A 1 84 ? 0.810 -4.015 -5.884 1.00 92.38 84 VAL A N 1
ATOM 623 C CA . VAL A 1 84 ? 1.626 -3.228 -4.962 1.00 92.38 84 VAL A CA 1
ATOM 624 C C . VAL A 1 84 ? 0.774 -2.850 -3.751 1.00 92.38 84 VAL A C 1
ATOM 626 O O . VAL A 1 84 ? -0.200 -2.106 -3.875 1.00 92.38 84 VAL A O 1
ATOM 629 N N . ASP A 1 85 ? 1.126 -3.369 -2.576 1.00 89.69 85 ASP A N 1
ATOM 630 C CA . ASP A 1 85 ? 0.493 -3.014 -1.302 1.00 89.69 85 ASP A CA 1
ATOM 631 C C . ASP A 1 85 ? 1.205 -1.810 -0.680 1.00 89.69 85 ASP A C 1
ATOM 633 O O . ASP A 1 85 ? 2.406 -1.837 -0.403 1.00 89.69 85 ASP A O 1
ATOM 637 N N . GLY A 1 86 ? 0.457 -0.732 -0.462 1.00 83.12 86 GLY A N 1
ATOM 638 C CA . GLY A 1 86 ? 0.963 0.478 0.173 1.00 83.12 86 GLY A CA 1
ATOM 639 C C . GLY A 1 86 ? 0.022 1.650 -0.053 1.00 83.12 86 GLY A C 1
ATOM 640 O O . GLY A 1 86 ? -0.534 1.817 -1.133 1.00 83.12 86 GLY A O 1
ATOM 641 N N . HIS A 1 87 ? -0.165 2.500 0.954 1.00 78.88 87 HIS A N 1
ATOM 642 C CA . HIS A 1 87 ? -1.116 3.613 0.864 1.00 78.88 87 HIS A CA 1
ATOM 643 C C . HIS A 1 87 ? -0.744 4.644 -0.225 1.00 78.88 87 HIS A C 1
ATOM 645 O O . HIS A 1 87 ? -1.645 5.235 -0.823 1.00 78.88 87 HIS A O 1
ATOM 651 N N . LEU A 1 88 ? 0.549 4.774 -0.553 1.00 85.19 88 LEU A N 1
ATOM 652 C CA . LEU A 1 88 ? 1.080 5.628 -1.627 1.00 85.19 88 LEU A CA 1
ATOM 653 C C . LEU A 1 88 ? 1.397 4.880 -2.935 1.00 85.19 88 LEU A C 1
ATOM 655 O O . LEU A 1 88 ? 1.900 5.484 -3.872 1.00 85.19 88 LEU A O 1
ATOM 659 N N . SER A 1 89 ? 1.075 3.585 -3.040 1.00 86.12 89 SER A N 1
ATOM 660 C CA . SER A 1 89 ? 1.390 2.764 -4.229 1.00 86.12 89 SER A CA 1
ATOM 661 C C . SER A 1 89 ? 0.770 3.293 -5.527 1.00 86.12 89 SER A C 1
ATOM 663 O O . SER A 1 89 ? 1.275 3.035 -6.611 1.00 86.12 89 SER A O 1
ATOM 665 N N . HIS A 1 90 ? -0.301 4.077 -5.410 1.00 85.25 90 HIS A N 1
ATOM 666 C CA . HIS A 1 90 ? -0.980 4.746 -6.515 1.00 85.25 90 HIS A CA 1
ATOM 667 C C . HIS A 1 90 ? -0.145 5.837 -7.208 1.00 85.25 90 HIS A C 1
ATOM 669 O O . HIS A 1 90 ? -0.575 6.341 -8.241 1.00 85.25 90 HIS A O 1
ATOM 675 N N . LEU A 1 91 ? 0.993 6.236 -6.631 1.00 88.25 91 LEU A N 1
ATOM 676 C CA . LEU A 1 91 ? 1.919 7.210 -7.216 1.00 88.25 91 LEU A CA 1
ATOM 677 C C . LEU A 1 91 ? 3.003 6.560 -8.092 1.00 88.25 91 LEU A C 1
ATOM 679 O O . LEU A 1 91 ? 3.744 7.279 -8.756 1.00 88.25 91 LEU A O 1
ATOM 683 N N . LEU A 1 92 ? 3.092 5.227 -8.103 1.00 89.19 92 LEU A N 1
ATOM 684 C CA . LEU A 1 92 ? 3.966 4.484 -9.010 1.00 89.19 92 LEU A CA 1
ATOM 685 C C . LEU A 1 92 ? 3.320 4.330 -10.398 1.00 89.19 92 LEU A C 1
ATOM 687 O O . LEU A 1 92 ? 2.111 4.517 -10.551 1.00 89.19 92 LEU A O 1
ATOM 691 N N . ASP A 1 93 ? 4.112 3.942 -11.402 1.00 88.56 93 ASP A N 1
ATOM 692 C CA . ASP A 1 93 ? 3.616 3.620 -12.749 1.00 88.56 93 ASP A CA 1
ATOM 693 C C . ASP A 1 93 ? 2.822 2.299 -12.741 1.00 88.56 93 ASP A C 1
ATOM 695 O O . ASP A 1 93 ? 3.358 1.216 -12.988 1.00 88.56 93 ASP A O 1
ATOM 699 N N . VAL A 1 94 ? 1.541 2.393 -12.377 1.00 90.25 94 VAL A N 1
ATOM 700 C CA . VAL A 1 94 ? 0.591 1.277 -12.273 1.00 90.25 94 VAL A CA 1
ATOM 701 C C . VAL A 1 94 ? -0.553 1.429 -13.276 1.00 90.25 94 VAL A C 1
ATOM 703 O O . VAL A 1 94 ? -0.961 2.538 -13.620 1.00 90.25 94 VAL A O 1
ATOM 706 N N . ASP A 1 95 ? -1.137 0.308 -13.695 1.00 91.06 95 ASP A N 1
ATOM 707 C CA . ASP A 1 95 ? -2.240 0.279 -14.664 1.00 91.06 95 ASP A CA 1
ATOM 708 C C . ASP A 1 95 ? -3.607 0.571 -14.016 1.00 91.06 95 ASP A C 1
ATOM 710 O O . ASP A 1 95 ? -4.578 0.901 -14.701 1.00 91.06 95 ASP A O 1
ATOM 714 N N . GLY A 1 96 ? -3.713 0.452 -12.688 1.00 90.69 96 GLY A N 1
ATOM 715 C CA . GLY A 1 96 ? -4.963 0.707 -11.978 1.00 90.69 96 GLY A CA 1
ATOM 716 C C . GLY A 1 96 ? -4.847 0.726 -10.457 1.00 90.69 96 GLY A C 1
ATOM 717 O O . GLY A 1 96 ? -3.853 0.298 -9.874 1.00 90.69 96 GLY A O 1
ATOM 718 N N . LEU A 1 97 ? -5.908 1.213 -9.806 1.00 91.12 97 LEU A N 1
ATOM 719 C CA . LEU A 1 97 ? -6.015 1.327 -8.351 1.00 91.12 97 LEU A CA 1
ATOM 720 C C . LEU A 1 97 ? -7.234 0.561 -7.829 1.00 91.12 97 LEU A C 1
ATOM 722 O O . LEU A 1 97 ? -8.370 0.814 -8.230 1.00 91.12 97 LEU A O 1
ATOM 726 N N . VAL A 1 98 ? -7.000 -0.312 -6.855 1.00 91.19 98 VAL A N 1
ATOM 727 C CA . VAL A 1 98 ? -8.031 -0.997 -6.078 1.00 91.19 98 VAL A CA 1
ATOM 728 C C . VAL A 1 98 ? -8.131 -0.327 -4.708 1.00 91.19 98 VAL A C 1
ATOM 730 O O . VAL A 1 98 ? -7.251 -0.469 -3.858 1.00 91.19 98 VAL A O 1
ATOM 733 N N . LEU A 1 99 ? -9.217 0.415 -4.482 1.00 90.69 99 LEU A N 1
ATOM 734 C CA . LEU A 1 99 ? -9.474 1.102 -3.215 1.00 90.69 99 LEU A CA 1
ATOM 735 C C . LEU A 1 99 ? -10.424 0.286 -2.331 1.00 90.69 99 LEU A C 1
ATOM 737 O O . LEU A 1 99 ? -11.625 0.209 -2.600 1.00 90.69 99 LEU A O 1
ATOM 741 N N . LEU A 1 100 ? -9.911 -0.283 -1.239 1.00 91.06 100 LEU A N 1
ATOM 742 C CA . LEU A 1 100 ? -10.734 -1.047 -0.300 1.00 91.06 100 LEU A CA 1
ATOM 743 C C . LEU A 1 100 ? -11.437 -0.105 0.668 1.00 91.06 100 LEU A C 1
ATOM 745 O O . LEU A 1 100 ? -10.817 0.732 1.329 1.00 91.06 100 LEU A O 1
ATOM 749 N N . ARG A 1 101 ? -12.748 -0.296 0.796 1.00 91.00 101 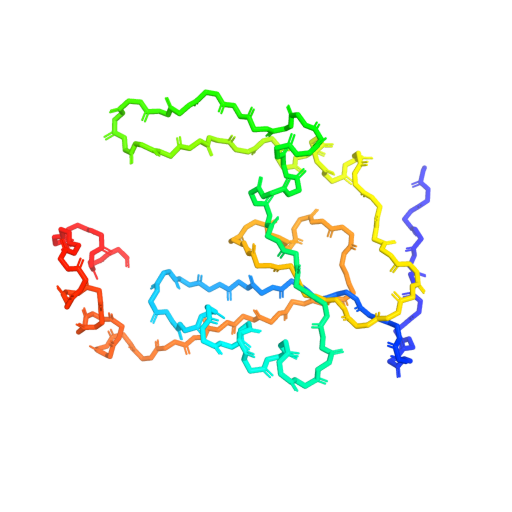ARG A N 1
ATOM 750 C CA . ARG A 1 101 ? -13.599 0.429 1.736 1.00 91.00 101 ARG A CA 1
ATOM 751 C C . ARG A 1 101 ? -14.252 -0.560 2.691 1.00 91.00 101 ARG A C 1
ATOM 753 O O . ARG A 1 101 ? -14.608 -1.669 2.311 1.00 91.00 101 ARG A O 1
ATOM 760 N N . CYS A 1 102 ? -14.404 -0.138 3.939 1.00 89.81 102 CYS A N 1
ATOM 761 C CA . CYS A 1 102 ? -15.079 -0.884 4.991 1.00 89.81 102 CYS A CA 1
ATOM 762 C C . CYS A 1 102 ? -16.089 0.050 5.659 1.00 89.81 102 CYS A C 1
ATOM 764 O O . CYS A 1 102 ? -15.843 1.255 5.747 1.00 89.81 102 CYS A O 1
ATOM 766 N N . HIS A 1 103 ? -17.216 -0.491 6.118 1.00 92.81 103 HIS A N 1
ATOM 767 C CA . HIS A 1 103 ? -18.182 0.299 6.870 1.00 92.81 103 HIS A CA 1
ATOM 768 C C . HIS A 1 103 ? -17.521 0.844 8.154 1.00 92.81 103 HIS A C 1
ATOM 770 O O . HIS A 1 103 ? -16.834 0.071 8.831 1.00 92.81 103 HIS A O 1
ATOM 776 N N . PRO A 1 104 ? -17.716 2.128 8.522 1.00 88.75 104 PRO A N 1
ATOM 777 C CA . PRO A 1 104 ? -17.004 2.750 9.640 1.00 88.75 104 PRO A CA 1
ATOM 778 C C . PRO A 1 104 ? -17.117 1.973 10.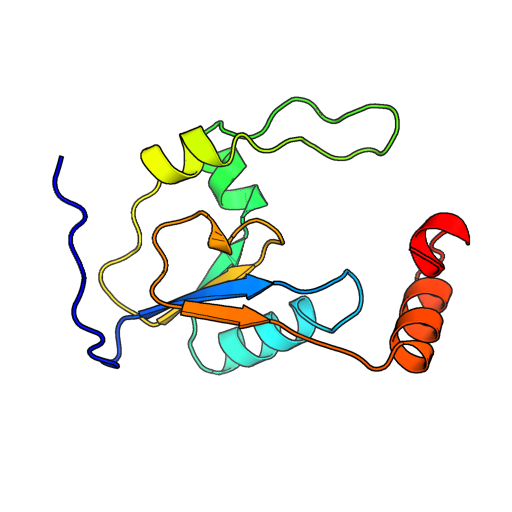953 1.00 88.75 104 PRO A C 1
ATOM 780 O O . PRO A 1 104 ? -16.103 1.710 11.583 1.00 88.75 104 PRO A O 1
ATOM 783 N N . SER A 1 105 ? -18.316 1.504 11.321 1.00 91.38 105 SER A N 1
ATOM 784 C CA . SER A 1 105 ? -18.509 0.734 12.562 1.00 91.38 105 SER A CA 1
ATOM 785 C C . SER A 1 105 ? -17.696 -0.565 12.601 1.00 91.38 105 SER A C 1
ATOM 787 O O . SER A 1 105 ? -17.118 -0.904 13.629 1.00 91.38 105 SER A O 1
ATOM 789 N N . THR A 1 106 ? -17.597 -1.279 11.477 1.00 91.81 106 THR A N 1
ATOM 790 C CA . THR A 1 106 ? -16.774 -2.489 11.359 1.00 91.81 106 THR A CA 1
ATOM 791 C C . THR A 1 106 ? -15.286 -2.150 11.385 1.00 91.81 106 THR A C 1
ATOM 793 O O . THR A 1 106 ? -14.492 -2.895 11.958 1.00 91.81 106 THR A O 1
ATOM 796 N N . LEU A 1 107 ? -14.889 -1.033 10.769 1.00 90.69 107 LEU A N 1
ATOM 797 C CA . LEU A 1 107 ? -13.504 -0.575 10.780 1.00 90.69 107 LEU A CA 1
ATOM 798 C C . LEU A 1 107 ? -13.052 -0.201 12.198 1.00 90.69 107 LEU A C 1
ATOM 800 O O . LEU A 1 107 ? -12.007 -0.679 12.628 1.00 90.69 107 LEU A O 1
ATOM 804 N N . THR A 1 108 ? -13.868 0.556 12.936 1.00 89.88 108 THR A N 1
ATOM 805 C CA . THR A 1 108 ? -13.645 0.907 14.347 1.00 89.88 108 THR A CA 1
ATOM 806 C C . THR A 1 108 ? -13.400 -0.340 15.190 1.00 89.88 108 THR A C 1
ATOM 808 O O . THR A 1 108 ? -12.335 -0.460 15.786 1.00 89.88 108 THR A O 1
ATOM 811 N N . GLN A 1 109 ? -14.303 -1.326 15.131 1.00 90.75 109 GLN A N 1
ATOM 812 C CA . GLN A 1 109 ? -14.154 -2.588 15.869 1.00 90.75 109 GLN A CA 1
ATOM 813 C C . GLN A 1 109 ? -12.836 -3.310 15.546 1.00 90.75 109 GLN A C 1
ATOM 815 O O . GLN A 1 109 ? -12.171 -3.839 16.435 1.00 90.75 109 GLN A O 1
ATOM 820 N N . ARG A 1 110 ? -12.425 -3.328 14.269 1.00 91.38 110 ARG A N 1
ATOM 821 C CA . ARG A 1 110 ? -11.165 -3.960 13.844 1.00 91.38 110 ARG A CA 1
ATOM 822 C C . ARG A 1 110 ? -9.929 -3.205 14.327 1.00 91.38 110 ARG A C 1
ATOM 824 O O . ARG A 1 110 ? -8.925 -3.847 14.622 1.00 91.38 110 ARG A O 1
ATOM 831 N N . LEU A 1 111 ? -9.969 -1.874 14.350 1.00 88.94 111 LEU A N 1
ATOM 832 C CA . LEU A 1 111 ? -8.854 -1.050 14.820 1.00 88.94 111 LEU A CA 1
ATOM 833 C C . LEU A 1 111 ? -8.718 -1.125 16.346 1.00 88.94 111 LEU A C 1
ATOM 835 O O . LEU A 1 111 ? -7.604 -1.282 16.843 1.00 88.94 111 LEU A O 1
ATOM 839 N N . GLU A 1 112 ? -9.836 -1.121 17.075 1.00 88.75 112 GLU A N 1
ATOM 840 C CA . GLU A 1 112 ? -9.871 -1.325 18.530 1.00 88.75 112 GLU A CA 1
ATOM 841 C C . GLU A 1 112 ? -9.321 -2.700 18.920 1.00 88.75 112 GLU A C 1
ATOM 843 O O . GLU A 1 112 ? -8.462 -2.797 19.794 1.00 88.75 112 GLU A O 1
ATOM 848 N N . ALA A 1 113 ? -9.728 -3.762 18.216 1.00 89.19 113 ALA A N 1
ATOM 849 C CA . ALA A 1 113 ? -9.224 -5.117 18.454 1.00 89.19 113 ALA A CA 1
ATOM 850 C C . ALA A 1 113 ? -7.707 -5.262 18.215 1.00 89.19 113 ALA A C 1
ATOM 852 O O . ALA A 1 113 ? -7.091 -6.191 18.732 1.00 89.19 113 ALA A O 1
ATOM 853 N N . ARG A 1 114 ? -7.091 -4.352 17.448 1.00 84.94 114 ARG A N 1
ATOM 854 C CA . ARG A 1 114 ? -5.633 -4.287 17.234 1.00 84.94 114 ARG A CA 1
ATOM 855 C C . ARG A 1 114 ? -4.899 -3.475 18.307 1.00 84.94 114 ARG A C 1
ATOM 857 O O . ARG A 1 114 ? -3.684 -3.333 18.214 1.00 84.94 114 ARG A O 1
ATOM 864 N N . GLY A 1 115 ? -5.612 -2.928 19.292 1.00 83.06 115 GLY A N 1
ATOM 865 C CA . GLY A 1 115 ? -5.034 -2.114 20.362 1.00 83.06 115 GLY A CA 1
ATOM 866 C C . GLY A 1 115 ? -4.604 -0.716 19.916 1.00 83.06 115 GLY A C 1
ATOM 867 O O . GLY A 1 115 ? -3.782 -0.091 20.580 1.00 83.06 115 GLY A O 1
ATOM 868 N N . TYR A 1 116 ? -5.118 -0.214 18.788 1.00 82.19 116 TYR A N 1
ATOM 869 C CA . TYR A 1 116 ? -4.823 1.155 18.368 1.00 82.19 116 TYR A CA 1
ATOM 870 C C . TYR A 1 116 ? -5.463 2.169 19.314 1.00 82.19 116 TYR A C 1
ATOM 872 O O . TYR A 1 116 ? -6.562 1.967 19.828 1.00 82.19 116 TYR A O 1
ATOM 880 N N . ASN A 1 117 ? -4.758 3.278 19.539 1.00 79.88 117 ASN A N 1
ATOM 881 C CA . ASN A 1 117 ? -5.237 4.328 20.424 1.00 79.88 117 ASN A CA 1
ATOM 882 C C . ASN A 1 117 ? -6.525 4.987 19.872 1.00 79.88 117 ASN A C 1
ATOM 884 O O . ASN A 1 117 ? -6.792 4.943 18.666 1.00 79.88 117 ASN A O 1
ATOM 888 N N . PRO A 1 118 ? -7.322 5.656 20.726 1.00 76.06 118 PRO A N 1
ATOM 889 C CA . PRO A 1 118 ? -8.593 6.251 20.312 1.00 76.06 118 PRO A CA 1
ATOM 890 C C . PRO A 1 118 ? -8.452 7.285 19.188 1.00 76.06 118 PRO A C 1
ATOM 892 O O . PRO A 1 118 ? -9.364 7.432 18.379 1.00 76.06 118 PRO A O 1
ATOM 895 N N .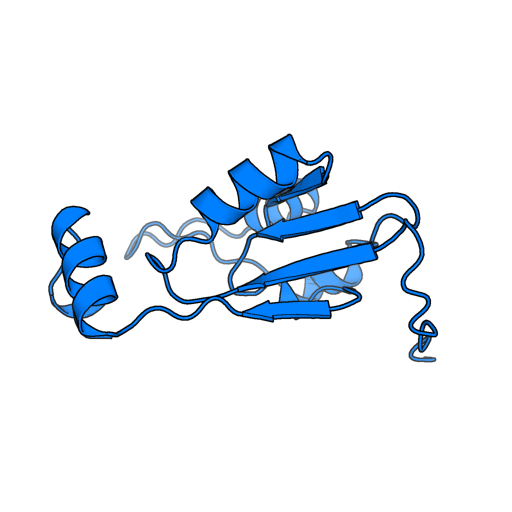 GLY A 1 119 ? -7.310 7.981 19.120 1.00 73.69 119 GLY A N 1
ATOM 896 C CA . GLY A 1 119 ? -7.006 8.934 18.051 1.00 73.69 119 GLY A CA 1
ATOM 897 C C . GLY A 1 119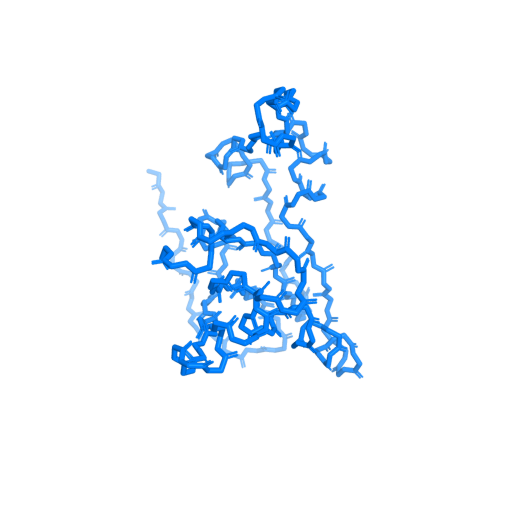 ? -6.909 8.260 16.682 1.00 73.69 119 GLY A C 1
ATOM 898 O O . GLY A 1 119 ? -7.553 8.701 15.738 1.00 73.69 119 GLY A O 1
ATOM 899 N N . LYS A 1 120 ? -6.192 7.137 16.589 1.00 70.31 120 LYS A N 1
ATOM 900 C CA . LYS A 1 120 ? -6.013 6.355 15.355 1.00 70.31 120 LYS A CA 1
ATOM 901 C C . LYS A 1 120 ? -7.263 5.558 14.964 1.00 70.31 120 LYS A C 1
ATOM 903 O O . LYS A 1 120 ? -7.427 5.215 13.799 1.00 70.31 120 LYS A O 1
ATOM 908 N N . VAL A 1 121 ? -8.146 5.269 15.922 1.00 73.69 121 VAL A N 1
ATOM 909 C CA . VAL A 1 121 ? -9.441 4.598 15.694 1.00 73.69 121 VAL A CA 1
ATOM 910 C C . VAL A 1 121 ? -10.515 5.563 15.165 1.00 73.69 121 VAL A C 1
ATOM 912 O O . VAL A 1 121 ? -11.404 5.136 14.429 1.00 73.69 121 VAL A O 1
ATOM 915 N N . ARG A 1 122 ? -10.456 6.844 15.554 1.00 67.31 122 ARG A N 1
ATOM 916 C CA . ARG A 1 122 ? -11.450 7.881 15.211 1.00 67.31 122 ARG A CA 1
ATOM 917 C C . ARG A 1 122 ? -11.052 8.788 14.038 1.00 67.31 122 ARG A C 1
ATOM 919 O O . ARG A 1 122 ? -11.827 9.688 13.720 1.00 67.31 122 ARG A O 1
ATOM 926 N N . ALA A 1 123 ? -9.863 8.582 13.471 1.00 60.16 123 ALA A N 1
ATOM 927 C CA . ALA A 1 123 ? -9.334 9.328 12.329 1.00 60.16 123 ALA A CA 1
ATOM 928 C C . ALA A 1 123 ? -10.084 9.033 11.020 1.00 60.16 123 ALA A C 1
ATOM 930 O O . ALA A 1 123 ? -10.564 7.887 10.843 1.00 60.16 123 ALA A O 1
#

Radius of gyration: 16.09 Å; chains: 1; bounding box: 36×32×44 Å

Foldseek 3Di:
DDPPPDDPDPDQFFEEEEAEAPQLCLVVVQVVVVVVVEAEAEPVVLQVVQVQWADQDPVPRDTDGPLVSSQVRDDGDRDHHYYYYDNSSVSHPGPYYDYGDDDLVSSLVRCVVVVHDPVSSVD

Secondary structure (DSSP, 8-state):
-----------S-EEEEEE--TTSSHHHHHHHHHHTT-EEEEHHHHHHHTT-B-PPPTTT-PPPB-HHHHHHH----SSSEEEEESTTGGGSS-SEEEE----HHHHHHHHHHTT--HHHHH-

pLDDT: mean 83.93, std 13.09, range [38.09, 94.75]

Sequence (123 aa):
MGHRRREPAMGDDCVLAISGTPGVGKTSLCEVLKARGWNLLSLASLADEHGCLEEEDTDDGAAPIDIHRLAEAWESSSSGRWVVDGHLSHLLDVDGLVLLRCHPSTLTQRLEARGYNPGKVRA